Protein AF-A0A5J4K8A7-F1 (afdb_monomer_lite)

Structure (mmCIF, N/CA/C/O backbone):
data_AF-A0A5J4K8A7-F1
#
_entry.id   AF-A0A5J4K8A7-F1
#
loop_
_atom_site.group_PDB
_atom_site.id
_atom_site.type_symbol
_atom_site.label_atom_id
_atom_site.label_alt_id
_atom_site.label_comp_id
_atom_site.label_asym_id
_atom_site.label_entity_id
_atom_site.label_seq_id
_atom_site.pdbx_PDB_ins_code
_atom_site.Cartn_x
_atom_site.Cartn_y
_atom_site.Cartn_z
_atom_site.occupancy
_atom_site.B_iso_or_equiv
_atom_site.auth_seq_id
_atom_site.auth_comp_id
_atom_site.auth_asym_id
_atom_site.auth_atom_id
_atom_site.pdbx_PDB_model_num
ATOM 1 N N . MET A 1 1 ? 33.387 -2.093 -38.411 1.00 45.50 1 MET A N 1
ATOM 2 C CA . MET A 1 1 ? 31.999 -1.959 -37.920 1.00 45.50 1 MET A CA 1
ATOM 3 C C . MET A 1 1 ? 31.753 -3.038 -36.873 1.00 45.50 1 MET A C 1
ATOM 5 O O . MET A 1 1 ? 31.267 -4.102 -37.229 1.00 45.50 1 MET A O 1
ATOM 9 N N . SER A 1 2 ? 32.142 -2.796 -35.616 1.00 48.34 2 SER A N 1
ATOM 10 C CA . SER A 1 2 ? 32.062 -3.810 -34.548 1.00 48.34 2 SER A CA 1
ATOM 11 C C . SER A 1 2 ? 31.852 -3.167 -33.170 1.00 48.34 2 SER A C 1
ATOM 13 O O . SER A 1 2 ? 32.614 -3.422 -32.249 1.00 48.34 2 SER A O 1
ATOM 15 N N . GLU A 1 3 ? 30.837 -2.313 -33.024 1.00 47.59 3 GLU A N 1
ATOM 16 C CA . GLU A 1 3 ? 30.508 -1.644 -31.747 1.00 47.59 3 GLU A CA 1
ATOM 17 C C . GLU A 1 3 ? 29.052 -1.897 -31.307 1.00 47.59 3 GLU A C 1
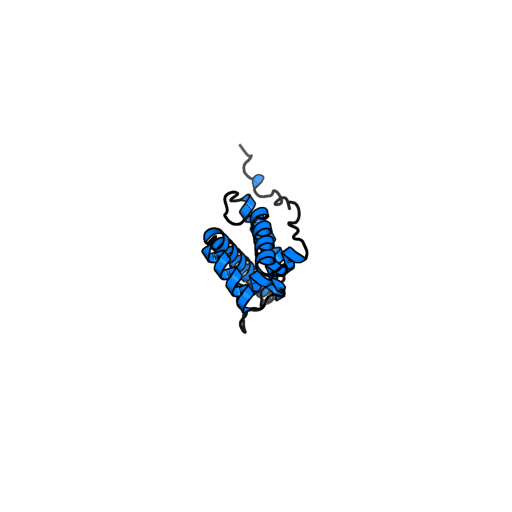ATOM 19 O O . GLU A 1 3 ? 28.365 -0.995 -30.843 1.00 47.59 3 GLU A O 1
ATOM 24 N N . LEU A 1 4 ? 28.530 -3.118 -31.481 1.00 52.38 4 LEU A N 1
ATOM 25 C CA . LEU A 1 4 ? 27.121 -3.412 -31.152 1.00 52.38 4 LEU A CA 1
ATOM 26 C C . LEU A 1 4 ? 26.878 -4.597 -30.209 1.00 52.38 4 LEU A C 1
ATOM 28 O O . LEU A 1 4 ? 25.733 -5.004 -30.049 1.00 52.38 4 LEU A O 1
ATOM 32 N N . ILE A 1 5 ? 27.901 -5.136 -29.534 1.00 51.34 5 ILE A N 1
ATOM 33 C CA . ILE A 1 5 ? 27.702 -6.299 -28.637 1.00 51.34 5 ILE A CA 1
ATOM 34 C C . ILE A 1 5 ? 28.048 -6.013 -27.161 1.00 51.34 5 ILE A C 1
ATOM 36 O O . ILE A 1 5 ? 27.627 -6.751 -26.276 1.00 51.34 5 ILE A O 1
ATOM 40 N N . LEU A 1 6 ? 28.702 -4.893 -26.832 1.00 43.12 6 LEU A N 1
ATOM 41 C CA . LEU A 1 6 ? 29.099 -4.612 -25.441 1.00 43.12 6 LEU A CA 1
ATOM 42 C C . LEU A 1 6 ? 28.030 -3.923 -24.572 1.00 43.12 6 LEU A C 1
ATOM 44 O O . LEU A 1 6 ? 28.193 -3.850 -23.356 1.00 43.12 6 LEU A O 1
ATOM 48 N N . SER A 1 7 ? 26.898 -3.491 -25.135 1.00 42.81 7 SER A N 1
ATOM 49 C CA . SER A 1 7 ? 25.835 -2.827 -24.356 1.00 42.81 7 SER A CA 1
ATOM 50 C C . SER A 1 7 ? 24.920 -3.782 -23.573 1.00 42.81 7 SER A C 1
ATOM 52 O O . SER A 1 7 ? 24.110 -3.323 -22.773 1.00 42.81 7 SER A O 1
ATOM 54 N N . ALA A 1 8 ? 25.045 -5.103 -23.751 1.00 46.66 8 ALA A N 1
ATOM 55 C CA . ALA A 1 8 ? 24.2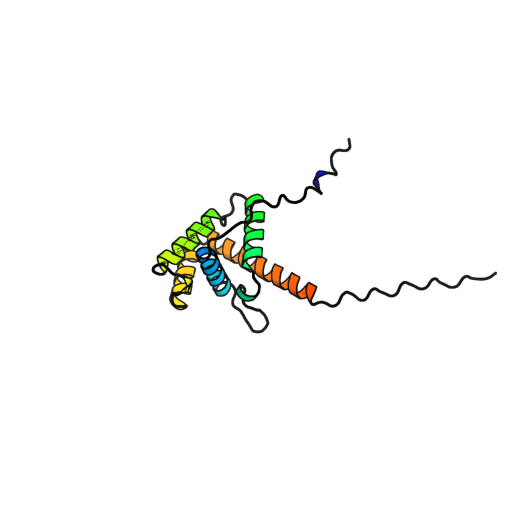10 -6.091 -23.055 1.00 46.66 8 ALA A CA 1
ATOM 56 C C . ALA A 1 8 ? 24.743 -6.506 -21.665 1.00 46.66 8 ALA A C 1
ATOM 58 O O . ALA A 1 8 ? 24.064 -7.234 -20.943 1.00 46.66 8 ALA A O 1
ATOM 59 N N . MET A 1 9 ? 25.943 -6.053 -21.281 1.00 48.03 9 MET A N 1
ATOM 60 C CA . MET A 1 9 ? 26.675 -6.525 -20.092 1.00 48.03 9 MET A CA 1
ATOM 61 C C . MET A 1 9 ? 27.055 -5.405 -19.116 1.00 48.03 9 MET A C 1
ATOM 63 O O . MET A 1 9 ? 27.911 -5.595 -18.255 1.00 48.03 9 MET A O 1
ATOM 67 N N . LEU A 1 10 ? 26.426 -4.231 -19.204 1.00 43.75 10 LEU A N 1
ATOM 68 C CA . LEU A 1 10 ? 26.570 -3.252 -18.131 1.00 43.75 10 LEU A CA 1
ATOM 69 C C . LEU A 1 10 ? 25.781 -3.762 -16.915 1.00 43.75 10 LEU A C 1
ATOM 71 O O . LEU A 1 10 ? 24.567 -3.967 -17.037 1.00 43.75 10 LEU A O 1
ATOM 75 N N . PRO A 1 11 ? 26.418 -3.978 -15.744 1.00 45.44 11 PRO A N 1
ATOM 76 C CA . PRO A 1 11 ? 25.682 -4.290 -14.529 1.00 45.44 11 PRO A CA 1
ATOM 77 C C . PRO A 1 11 ? 24.647 -3.185 -14.353 1.00 45.44 11 PRO A C 1
ATOM 79 O O . PRO A 1 11 ? 25.005 -2.004 -14.369 1.00 45.44 11 PRO A O 1
ATOM 82 N N . ARG A 1 12 ? 23.359 -3.556 -14.249 1.00 55.09 12 ARG A N 1
ATOM 83 C CA . ARG A 1 12 ? 22.286 -2.616 -13.897 1.00 55.09 12 ARG A CA 1
ATOM 84 C C . ARG A 1 12 ? 22.799 -1.846 -12.694 1.00 55.09 12 ARG A C 1
ATOM 86 O O . ARG A 1 12 ? 22.884 -2.444 -11.623 1.00 55.09 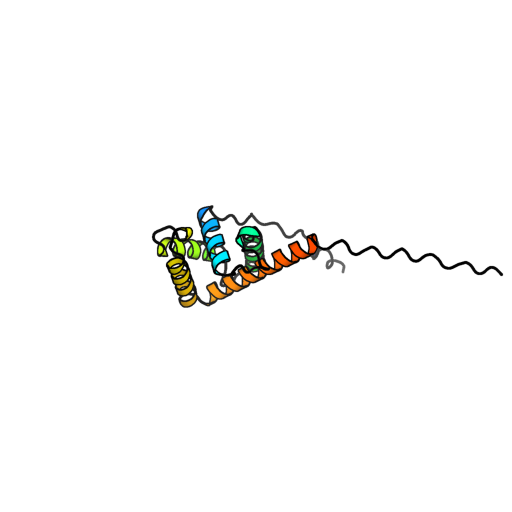12 ARG A O 1
ATOM 93 N N . ARG A 1 13 ? 23.201 -0.579 -12.883 1.00 48.34 13 ARG A N 1
ATOM 94 C CA . ARG A 1 13 ? 23.706 0.262 -11.798 1.00 48.34 13 ARG A CA 1
ATOM 95 C C . ARG A 1 13 ? 22.688 0.127 -10.683 1.00 48.34 13 ARG A C 1
ATOM 97 O O . ARG A 1 13 ? 21.529 0.519 -10.848 1.00 48.34 13 ARG A O 1
ATOM 104 N N . GLN A 1 14 ? 23.088 -0.537 -9.603 1.00 54.47 14 GLN A N 1
ATOM 105 C CA . GLN A 1 14 ? 22.283 -0.598 -8.407 1.00 54.47 14 GLN A CA 1
ATOM 106 C C . GLN A 1 14 ? 22.304 0.837 -7.897 1.00 54.47 14 GLN A C 1
ATOM 108 O O . GLN A 1 14 ? 23.245 1.254 -7.237 1.00 54.47 14 GLN A O 1
ATOM 113 N N . GLY A 1 15 ? 21.327 1.637 -8.334 1.00 53.06 15 GLY A N 1
ATOM 114 C CA . GLY A 1 15 ? 21.108 2.965 -7.782 1.00 53.06 15 GLY A CA 1
ATOM 115 C C . GLY A 1 15 ? 20.953 2.872 -6.261 1.00 53.06 15 GLY A C 1
ATOM 116 O O . GLY A 1 15 ? 20.834 1.759 -5.730 1.00 53.06 15 GLY A O 1
ATOM 117 N N . PRO A 1 16 ? 20.923 4.010 -5.558 1.00 56.38 16 PRO A N 1
ATOM 118 C CA . PRO A 1 16 ? 20.738 4.015 -4.113 1.00 56.38 16 PRO A CA 1
ATOM 119 C C . PRO A 1 16 ? 19.533 3.149 -3.716 1.00 56.38 16 PRO A C 1
ATOM 121 O O . PRO A 1 16 ? 18.540 3.048 -4.455 1.00 56.38 16 PRO A O 1
ATOM 124 N N . VAL A 1 17 ? 19.674 2.455 -2.586 1.00 65.88 17 VAL A N 1
ATOM 125 C CA . VAL A 1 17 ? 18.595 1.674 -1.980 1.00 65.88 17 VAL A CA 1
ATOM 126 C C . VAL A 1 17 ? 17.426 2.627 -1.755 1.00 65.88 17 VAL A C 1
ATOM 128 O O . VAL A 1 17 ? 17.603 3.742 -1.266 1.00 65.88 17 VAL A O 1
ATOM 131 N N . VAL A 1 18 ? 16.235 2.229 -2.197 1.00 73.38 18 VAL A N 1
ATOM 132 C CA . VAL A 1 18 ? 15.028 2.994 -1.896 1.00 73.38 18 VAL A CA 1
ATOM 133 C C . VAL A 1 18 ? 14.686 2.699 -0.446 1.00 73.38 18 VAL A C 1
ATOM 135 O O . 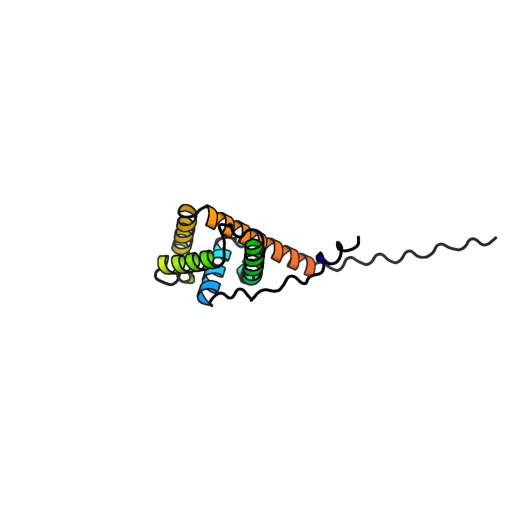VAL A 1 18 ? 14.170 1.629 -0.142 1.00 73.38 18 VAL A O 1
ATOM 138 N N . GLU A 1 19 ? 15.022 3.625 0.441 1.00 83.06 19 GLU A N 1
ATOM 139 C CA . GLU A 1 19 ? 14.728 3.497 1.865 1.00 83.06 19 GLU A CA 1
ATOM 140 C C . GLU A 1 19 ? 13.413 4.206 2.191 1.00 83.06 19 GLU A C 1
ATOM 142 O O . GLU A 1 19 ? 13.204 5.365 1.825 1.00 83.06 19 GLU A O 1
ATOM 147 N N . LEU A 1 20 ? 12.506 3.492 2.849 1.00 89.00 20 LEU A N 1
ATOM 148 C CA . LEU A 1 20 ? 11.328 4.062 3.498 1.00 89.00 20 LEU A CA 1
ATOM 149 C C . LEU A 1 20 ? 11.632 4.238 4.987 1.00 89.00 20 LEU A C 1
ATOM 151 O O . LEU A 1 20 ? 12.406 3.458 5.549 1.00 89.00 20 LEU A O 1
ATOM 155 N N . SER A 1 21 ? 11.012 5.225 5.634 1.00 92.38 21 SER A N 1
ATOM 156 C CA . SER A 1 21 ? 11.029 5.290 7.099 1.00 92.38 21 SER A CA 1
ATOM 157 C C . SER A 1 21 ? 10.358 4.043 7.696 1.00 92.38 21 SER A C 1
ATOM 159 O O . SER A 1 21 ? 9.602 3.344 7.017 1.00 92.38 21 SER A O 1
ATOM 161 N N . ALA A 1 22 ? 10.612 3.744 8.973 1.00 91.38 22 ALA A N 1
ATOM 162 C CA . ALA A 1 22 ? 9.978 2.599 9.635 1.00 91.38 22 ALA A CA 1
ATOM 163 C C . ALA A 1 22 ? 8.439 2.683 9.591 1.00 91.38 22 ALA A C 1
ATOM 165 O O . ALA A 1 22 ? 7.772 1.682 9.339 1.00 91.38 22 ALA A O 1
ATOM 166 N N . GLU A 1 23 ? 7.895 3.887 9.760 1.00 93.00 23 GLU A N 1
ATOM 167 C CA . GLU A 1 23 ? 6.461 4.175 9.698 1.00 93.00 23 GLU A CA 1
ATOM 168 C C . GLU A 1 23 ? 5.899 4.016 8.277 1.00 93.00 23 GLU A C 1
ATOM 170 O O . GLU A 1 23 ? 4.894 3.333 8.079 1.00 93.00 23 GLU A O 1
ATOM 175 N N . GLU A 1 24 ? 6.576 4.574 7.265 1.00 94.62 24 GLU A N 1
ATOM 176 C CA . GLU A 1 24 ? 6.204 4.401 5.854 1.00 94.62 24 GLU A CA 1
ATOM 177 C C . GLU A 1 24 ? 6.212 2.915 5.473 1.00 94.62 24 GLU A C 1
ATOM 179 O O . GLU A 1 24 ? 5.318 2.433 4.776 1.00 94.62 24 GLU A O 1
ATOM 184 N N . ARG A 1 25 ? 7.213 2.172 5.959 1.00 94.19 25 ARG A N 1
ATOM 185 C CA . ARG A 1 25 ? 7.358 0.738 5.716 1.00 94.19 25 ARG A CA 1
ATOM 186 C C . ARG A 1 25 ? 6.224 -0.054 6.358 1.00 94.19 25 ARG A C 1
ATOM 188 O O . ARG A 1 25 ? 5.654 -0.908 5.686 1.00 94.19 25 ARG A O 1
ATOM 195 N N . ALA A 1 26 ? 5.893 0.229 7.617 1.00 93.44 26 ALA A N 1
ATOM 196 C CA . ALA A 1 26 ? 4.784 -0.413 8.319 1.00 93.44 26 ALA A CA 1
ATOM 197 C C . ALA A 1 26 ? 3.452 -0.139 7.610 1.00 93.44 26 ALA A C 1
ATOM 199 O O . ALA A 1 26 ? 2.735 -1.074 7.269 1.00 93.44 26 ALA A O 1
ATOM 200 N N . THR A 1 27 ? 3.193 1.127 7.275 1.00 95.56 27 THR A N 1
ATOM 201 C CA . THR A 1 27 ? 1.985 1.549 6.555 1.00 95.56 27 THR A CA 1
ATOM 202 C C . THR A 1 27 ? 1.864 0.827 5.214 1.00 95.56 27 THR A C 1
ATOM 204 O O . THR A 1 27 ? 0.815 0.270 4.903 1.00 95.56 27 THR A O 1
ATOM 207 N N . LEU A 1 28 ? 2.948 0.759 4.433 1.00 95.44 28 LEU A N 1
ATOM 208 C CA . LEU A 1 28 ? 2.944 0.045 3.158 1.00 95.44 28 LEU A CA 1
ATOM 209 C C . LEU A 1 28 ? 2.714 -1.462 3.332 1.00 95.44 28 LEU A C 1
ATOM 211 O O . LEU A 1 28 ? 1.988 -2.042 2.533 1.00 95.44 28 LEU A O 1
ATOM 215 N N . ILE A 1 29 ? 3.289 -2.101 4.354 1.00 94.00 29 ILE A N 1
ATOM 216 C CA . ILE A 1 29 ? 3.034 -3.523 4.644 1.00 94.00 29 ILE A CA 1
ATOM 217 C C . ILE A 1 29 ? 1.548 -3.751 4.932 1.00 94.00 29 ILE A C 1
ATOM 219 O O . ILE A 1 29 ? 0.952 -4.626 4.311 1.00 94.00 29 ILE A O 1
ATOM 223 N N . THR A 1 30 ? 0.947 -2.932 5.797 1.00 94.19 30 THR A N 1
ATOM 224 C CA . THR A 1 30 ? -0.481 -3.018 6.129 1.00 94.19 30 THR A CA 1
ATOM 225 C C . THR A 1 30 ? -1.348 -2.858 4.884 1.00 94.19 30 THR A C 1
ATOM 227 O O . THR A 1 30 ? -2.252 -3.653 4.655 1.00 94.19 30 THR A O 1
ATOM 230 N N . ILE A 1 31 ? -1.040 -1.884 4.020 1.00 94.88 31 ILE A N 1
ATOM 231 C CA . ILE A 1 31 ? -1.751 -1.715 2.746 1.00 94.88 31 ILE A CA 1
ATOM 232 C C . ILE A 1 31 ? -1.619 -2.969 1.883 1.00 94.88 31 ILE A C 1
ATOM 234 O O . ILE A 1 31 ? -2.612 -3.436 1.344 1.00 94.88 31 ILE A O 1
ATOM 238 N N . LEU A 1 32 ? -0.417 -3.530 1.738 1.00 93.88 32 LEU A N 1
ATOM 239 C CA . LEU A 1 32 ? -0.206 -4.716 0.908 1.00 93.88 32 LEU A CA 1
ATOM 240 C C . LEU A 1 32 ? -1.010 -5.921 1.413 1.00 93.88 32 LEU A C 1
ATOM 242 O O . LEU A 1 32 ? -1.596 -6.616 0.587 1.00 93.88 32 LEU A O 1
ATOM 246 N N . ASP A 1 33 ? -1.073 -6.129 2.729 1.00 92.06 33 ASP A N 1
ATOM 247 C CA . ASP A 1 33 ? -1.882 -7.187 3.349 1.00 92.06 33 ASP A CA 1
ATOM 248 C C . ASP A 1 33 ? -3.393 -6.952 3.158 1.00 92.06 33 ASP A C 1
ATOM 250 O O . ASP A 1 33 ? -4.138 -7.905 2.950 1.00 92.06 33 ASP A O 1
ATOM 254 N N . LEU A 1 34 ? -3.852 -5.694 3.166 1.00 92.06 34 LEU A N 1
ATOM 255 C CA . LEU A 1 34 ? -5.249 -5.342 2.867 1.00 92.06 34 LEU A CA 1
ATOM 256 C C . LEU A 1 34 ? -5.593 -5.504 1.385 1.00 92.06 34 LEU A C 1
ATOM 258 O O . LEU A 1 34 ? -6.729 -5.822 1.037 1.00 92.06 34 LEU A O 1
ATOM 262 N N . LEU A 1 35 ? -4.628 -5.248 0.501 1.00 91.94 35 LEU A N 1
ATOM 263 C CA . LEU A 1 35 ? -4.823 -5.397 -0.932 1.00 91.94 35 LEU A CA 1
ATOM 264 C C . LEU A 1 35 ? -4.843 -6.878 -1.323 1.00 91.94 35 LEU A C 1
ATOM 266 O O . LEU A 1 35 ? -5.712 -7.312 -2.067 1.00 91.94 35 LEU A O 1
ATOM 270 N N . ILE A 1 36 ? -3.900 -7.677 -0.837 1.00 89.50 36 ILE A N 1
ATOM 271 C CA . ILE A 1 36 ? -3.778 -9.074 -1.249 1.00 89.50 36 ILE A CA 1
ATOM 272 C C . ILE A 1 36 ? -4.274 -9.954 -0.101 1.00 89.50 36 ILE A C 1
ATOM 274 O O . ILE A 1 36 ? -3.505 -10.208 0.831 1.00 89.50 36 ILE A O 1
ATOM 278 N N . PRO A 1 37 ? -5.528 -10.440 -0.157 1.00 81.56 37 PRO A N 1
ATOM 279 C CA . PRO A 1 37 ? -6.054 -11.297 0.889 1.00 81.56 37 PRO A CA 1
ATOM 280 C C . PRO A 1 37 ? -5.239 -12.588 0.960 1.00 81.56 37 PRO A C 1
ATOM 282 O O . PRO A 1 37 ? -4.946 -13.219 -0.058 1.00 81.56 37 PRO A O 1
ATOM 285 N N . ALA A 1 38 ? -4.880 -12.976 2.179 1.00 82.50 38 ALA A N 1
ATOM 286 C CA . ALA A 1 38 ? -4.314 -14.287 2.443 1.00 82.50 38 ALA A CA 1
ATOM 287 C C . ALA A 1 38 ? -5.433 -15.335 2.482 1.00 82.50 38 ALA A C 1
ATOM 289 O O . ALA A 1 38 ? -6.495 -15.093 3.054 1.00 82.50 38 ALA A O 1
ATOM 290 N N . ASP A 1 39 ? -5.169 -16.506 1.914 1.00 79.56 39 ASP A N 1
ATOM 291 C CA . ASP A 1 39 ? -6.048 -17.679 1.971 1.00 79.56 39 ASP A CA 1
ATOM 292 C C . ASP A 1 39 ? -5.181 -18.934 2.179 1.00 79.56 39 ASP A C 1
ATOM 294 O O . ASP A 1 39 ? -3.959 -18.846 2.095 1.00 79.56 39 ASP A O 1
ATOM 298 N N . GLY A 1 40 ? -5.762 -20.096 2.480 1.00 69.44 40 GLY A N 1
ATOM 299 C CA . GLY A 1 40 ? -5.053 -21.296 2.954 1.00 69.44 40 GLY A CA 1
ATOM 300 C C . GLY A 1 40 ? -3.783 -21.674 2.173 1.00 69.44 40 GLY A C 1
ATOM 301 O O . GLY A 1 40 ? -2.778 -22.036 2.785 1.00 69.44 40 GLY A O 1
ATOM 302 N N . ASP A 1 41 ? -3.791 -21.518 0.848 1.00 77.94 41 ASP A N 1
ATOM 303 C CA . ASP A 1 41 ? -2.644 -21.812 -0.028 1.00 77.94 41 ASP A CA 1
ATOM 304 C C . ASP A 1 41 ? -1.766 -20.581 -0.350 1.00 77.94 41 ASP A C 1
ATOM 306 O O . ASP A 1 41 ? -0.689 -20.700 -0.944 1.00 77.94 41 ASP A O 1
ATOM 310 N N . PHE A 1 42 ? -2.204 -19.388 0.051 1.00 81.44 42 PHE A N 1
ATOM 311 C CA . PHE A 1 42 ? -1.623 -18.092 -0.291 1.00 81.44 42 PHE A CA 1
ATOM 312 C C . PHE A 1 42 ? -1.219 -17.323 0.975 1.00 81.44 42 PHE A C 1
ATOM 314 O O . PHE A 1 42 ? -2.057 -16.703 1.633 1.00 81.44 42 PHE A O 1
ATOM 321 N N . PRO A 1 43 ? 0.078 -17.323 1.335 1.00 86.00 43 PRO A N 1
ATOM 322 C CA . PRO A 1 43 ? 0.533 -16.676 2.557 1.00 86.00 43 PRO A CA 1
ATOM 323 C C . PRO A 1 43 ? 0.392 -15.147 2.465 1.00 86.00 43 PRO A C 1
ATOM 325 O O . PRO A 1 43 ? 0.534 -14.591 1.370 1.00 86.00 43 PRO A O 1
ATOM 328 N N . PRO A 1 44 ? 0.190 -14.441 3.591 1.00 86.12 44 PRO A N 1
ATOM 329 C CA . PRO A 1 44 ? 0.059 -12.987 3.587 1.00 86.12 44 PRO A CA 1
ATOM 330 C C . PRO A 1 44 ? 1.335 -12.306 3.058 1.00 86.12 44 PRO A C 1
ATOM 332 O O . PRO A 1 44 ? 2.442 -12.788 3.345 1.00 86.12 44 PRO A O 1
ATOM 335 N N . PRO A 1 45 ? 1.225 -11.192 2.311 1.00 85.38 45 PRO A N 1
ATOM 336 C CA . PRO A 1 45 ? 2.367 -10.433 1.790 1.00 85.38 45 PRO A CA 1
ATOM 337 C C . PRO A 1 45 ? 3.449 -10.109 2.827 1.00 85.38 45 PRO A C 1
ATOM 339 O O . PRO A 1 45 ? 4.645 -10.238 2.530 1.00 85.38 45 PRO A O 1
ATOM 342 N N . SER A 1 46 ? 3.056 -9.742 4.047 1.00 84.00 46 SER A N 1
ATOM 343 C CA . SER A 1 46 ? 3.963 -9.469 5.167 1.00 84.00 46 SER A CA 1
ATOM 344 C C . SER A 1 46 ? 4.896 -10.641 5.492 1.00 84.00 46 SER A C 1
ATOM 346 O O . SER A 1 46 ? 6.085 -10.428 5.742 1.00 84.00 46 SER A O 1
ATOM 348 N N . SER A 1 47 ? 4.420 -11.886 5.382 1.00 83.44 47 SER A N 1
ATOM 349 C CA . SER A 1 47 ? 5.229 -13.096 5.614 1.00 83.44 47 SER A CA 1
ATOM 350 C C . SER A 1 47 ? 6.274 -13.371 4.522 1.00 83.44 47 SER A C 1
ATOM 352 O O . SER A 1 47 ? 7.206 -14.149 4.724 1.00 83.44 47 SER A O 1
ATOM 354 N N . LEU A 1 48 ? 6.141 -12.740 3.351 1.00 82.31 48 LEU A N 1
ATOM 355 C CA . LEU A 1 48 ? 7.017 -12.961 2.198 1.00 82.31 48 LEU A CA 1
ATOM 356 C C . LEU A 1 48 ? 8.180 -11.960 2.112 1.00 82.31 48 LEU A C 1
ATOM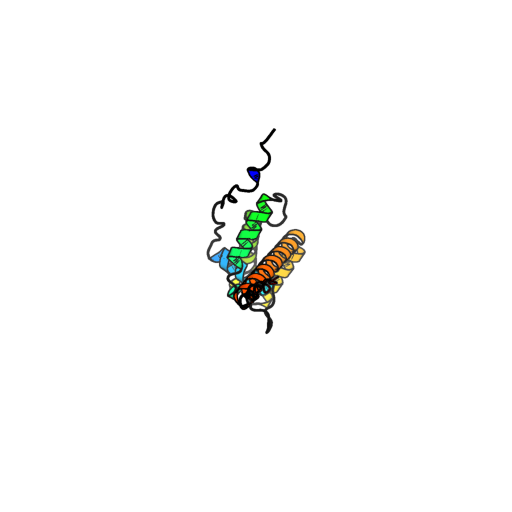 358 O O . LEU A 1 48 ? 8.996 -12.060 1.184 1.00 82.31 48 LEU A O 1
ATOM 362 N N . HIS A 1 49 ? 8.260 -11.011 3.055 1.00 82.00 49 HIS A N 1
ATOM 363 C CA . HIS A 1 49 ? 9.140 -9.837 2.990 1.00 82.00 49 HIS A CA 1
ATOM 364 C C . HIS A 1 49 ? 9.000 -9.100 1.645 1.00 82.00 49 HIS A C 1
ATOM 366 O O . HIS A 1 49 ? 9.979 -8.709 1.011 1.00 82.00 49 HIS A O 1
ATOM 372 N N . LEU A 1 50 ? 7.753 -8.954 1.185 1.00 86.38 50 LEU A N 1
ATOM 373 C CA . LEU A 1 50 ? 7.416 -8.500 -0.166 1.00 86.38 50 LEU A CA 1
ATOM 374 C C . LEU A 1 50 ? 7.855 -7.065 -0.469 1.00 86.38 50 LEU A C 1
ATOM 376 O O . LEU A 1 50 ? 8.099 -6.714 -1.621 1.00 86.38 50 LEU A O 1
ATOM 380 N N . ILE A 1 51 ? 7.961 -6.235 0.561 1.00 89.12 51 ILE A N 1
ATOM 381 C CA . ILE A 1 51 ? 8.216 -4.806 0.415 1.00 89.12 51 ILE A CA 1
ATOM 382 C C . ILE A 1 51 ? 9.535 -4.494 -0.302 1.00 89.12 51 ILE A C 1
ATOM 384 O O . ILE A 1 51 ? 9.571 -3.587 -1.129 1.00 89.12 51 ILE A O 1
ATOM 388 N N . ASP A 1 52 ? 10.596 -5.272 -0.078 1.00 86.88 52 ASP A N 1
ATOM 389 C CA . ASP A 1 52 ? 11.889 -5.023 -0.728 1.00 86.88 52 ASP A CA 1
ATOM 390 C C . ASP A 1 52 ? 11.804 -5.309 -2.237 1.00 86.88 52 ASP A C 1
ATOM 392 O O . ASP A 1 52 ? 12.348 -4.575 -3.065 1.00 86.88 52 ASP A O 1
ATOM 396 N N . GLU A 1 53 ? 11.041 -6.340 -2.606 1.00 86.88 53 GLU A N 1
ATOM 397 C CA . GLU A 1 53 ? 10.767 -6.700 -3.994 1.00 86.88 53 GLU A CA 1
ATOM 398 C C . GLU A 1 53 ? 9.873 -5.655 -4.676 1.00 86.88 53 GLU A C 1
ATOM 400 O O . GLU A 1 53 ? 10.163 -5.214 -5.792 1.00 86.88 53 GLU A O 1
ATOM 405 N N . PHE A 1 54 ? 8.839 -5.187 -3.975 1.00 91.19 54 PHE A N 1
ATOM 406 C CA . PHE A 1 54 ? 7.968 -4.108 -4.431 1.00 91.19 54 PHE A CA 1
ATOM 407 C C . PHE A 1 54 ? 8.760 -2.828 -4.721 1.00 91.19 54 PHE A C 1
ATOM 409 O O . PHE A 1 54 ? 8.653 -2.263 -5.810 1.00 91.19 54 PHE A O 1
ATOM 416 N N . LEU A 1 55 ? 9.619 -2.396 -3.792 1.00 90.31 55 LEU A N 1
ATOM 417 C CA . LEU A 1 55 ? 10.452 -1.202 -3.965 1.00 90.31 55 LEU A CA 1
ATOM 418 C C . LEU A 1 55 ? 11.475 -1.374 -5.094 1.00 90.31 55 LEU A C 1
ATOM 420 O O . LEU A 1 55 ? 11.757 -0.425 -5.836 1.00 90.31 55 LEU A O 1
ATOM 424 N N . ARG A 1 56 ? 11.995 -2.592 -5.285 1.00 86.62 56 ARG A N 1
ATOM 425 C CA . ARG A 1 56 ? 12.878 -2.922 -6.409 1.00 86.62 56 ARG A CA 1
ATOM 426 C C . ARG A 1 56 ? 12.170 -2.736 -7.751 1.00 86.62 56 ARG A C 1
ATOM 428 O O . ARG A 1 56 ? 12.765 -2.159 -8.666 1.00 86.62 56 ARG A O 1
ATOM 435 N N . TYR A 1 57 ? 10.934 -3.216 -7.887 1.00 86.62 57 TYR A N 1
ATOM 436 C CA . TYR A 1 57 ? 10.154 -3.035 -9.112 1.00 86.62 57 TYR A CA 1
ATOM 437 C C . TYR A 1 57 ? 9.696 -1.592 -9.301 1.00 86.62 57 TYR A C 1
ATOM 439 O O . TYR A 1 57 ? 9.848 -1.070 -10.402 1.00 86.62 57 TYR A O 1
ATOM 447 N N . LEU A 1 58 ? 9.257 -0.915 -8.235 1.00 87.69 58 LEU A N 1
ATOM 448 C CA . LEU A 1 58 ? 8.910 0.506 -8.267 1.00 87.69 58 LEU A CA 1
ATOM 449 C C . LEU A 1 58 ? 10.054 1.338 -8.856 1.00 87.69 58 LEU A C 1
ATOM 451 O O . LEU A 1 58 ? 9.840 2.182 -9.722 1.00 87.69 58 LEU A O 1
ATOM 455 N N . ARG A 1 59 ? 11.293 1.062 -8.433 1.00 82.69 59 ARG A N 1
ATOM 456 C CA . ARG A 1 59 ? 12.478 1.740 -8.968 1.00 82.69 59 ARG A CA 1
ATOM 457 C C . ARG A 1 59 ? 12.737 1.405 -10.436 1.00 82.69 59 ARG A C 1
ATOM 459 O O . ARG A 1 59 ? 13.092 2.289 -11.212 1.00 82.69 59 ARG A O 1
ATOM 466 N N . ALA A 1 60 ? 12.628 0.129 -10.805 1.00 78.94 60 ALA A N 1
ATOM 467 C CA . ALA A 1 60 ? 12.881 -0.317 -12.173 1.00 78.94 60 ALA A CA 1
ATOM 468 C C . ALA A 1 60 ? 11.877 0.294 -13.163 1.00 78.94 60 ALA A C 1
ATOM 470 O O . ALA A 1 60 ? 12.277 0.741 -14.237 1.00 78.94 60 ALA A O 1
ATOM 471 N N . GLU A 1 61 ? 10.605 0.350 -12.776 1.00 73.38 61 GLU A N 1
ATOM 472 C CA . GLU A 1 61 ? 9.534 0.933 -13.577 1.00 73.38 61 GLU A CA 1
ATOM 473 C C . GLU A 1 61 ? 9.629 2.461 -13.626 1.00 73.38 61 GLU A C 1
ATOM 475 O O . GLU A 1 61 ? 9.528 3.026 -14.709 1.00 73.38 61 GLU A O 1
ATOM 480 N N . ALA A 1 62 ? 9.969 3.137 -12.521 1.00 68.25 62 ALA A N 1
ATOM 481 C CA . ALA A 1 62 ? 10.206 4.585 -12.528 1.00 68.25 62 ALA A CA 1
ATOM 482 C C . ALA A 1 62 ? 11.338 5.005 -13.488 1.00 68.25 62 ALA A C 1
ATOM 484 O O . ALA A 1 62 ? 11.278 6.076 -14.087 1.00 68.25 62 ALA A O 1
ATOM 485 N N . PHE A 1 63 ? 12.364 4.163 -13.659 1.00 62.59 63 PHE A N 1
ATOM 486 C CA . PHE A 1 63 ? 13.430 4.411 -14.634 1.00 62.59 63 PHE A CA 1
ATOM 487 C C . PHE A 1 63 ? 12.971 4.186 -16.082 1.00 62.59 63 PHE A C 1
ATOM 489 O O . PHE A 1 63 ? 13.427 4.877 -16.989 1.00 62.59 63 PHE A O 1
ATOM 496 N N . ARG A 1 64 ? 12.093 3.204 -16.314 1.00 67.56 64 ARG A N 1
ATOM 497 C CA . ARG A 1 64 ? 11.593 2.859 -17.654 1.00 67.56 64 ARG A CA 1
ATOM 498 C C . ARG A 1 64 ? 10.487 3.796 -18.128 1.00 67.56 64 ARG A C 1
ATOM 500 O O . ARG A 1 64 ? 10.415 4.093 -19.316 1.00 67.56 64 ARG A O 1
ATOM 507 N N . TYR A 1 65 ? 9.662 4.269 -17.203 1.00 65.75 65 TYR A N 1
ATOM 508 C CA . TYR A 1 65 ? 8.475 5.065 -17.470 1.00 65.75 65 TYR A CA 1
ATOM 509 C C . TYR A 1 65 ? 8.355 6.171 -16.405 1.00 65.75 65 TYR A C 1
ATOM 511 O O . TYR A 1 65 ? 7.624 6.036 -15.423 1.00 65.75 65 TYR A O 1
ATOM 519 N N . PRO A 1 66 ? 9.070 7.296 -16.573 1.00 60.16 66 PRO A N 1
ATOM 520 C CA . PRO A 1 66 ? 9.085 8.375 -15.582 1.00 60.16 66 PRO A CA 1
ATOM 521 C C . PRO A 1 66 ? 7.727 9.080 -15.410 1.00 60.16 66 PRO A C 1
ATOM 523 O O . PRO A 1 66 ? 7.527 9.787 -14.427 1.00 60.16 66 PRO A O 1
ATOM 526 N N . SER A 1 67 ? 6.785 8.880 -16.337 1.00 59.94 67 SER A N 1
ATOM 527 C CA . SER A 1 67 ? 5.416 9.408 -16.286 1.00 59.94 67 SER A CA 1
ATOM 528 C C . SER A 1 67 ? 4.422 8.524 -15.520 1.00 59.94 67 SER A C 1
ATOM 530 O O . SER A 1 67 ? 3.229 8.826 -15.519 1.00 59.94 67 SER A O 1
ATOM 532 N N . LEU A 1 68 ? 4.866 7.426 -14.894 1.00 65.12 68 LEU A N 1
ATOM 533 C CA . LEU A 1 68 ? 3.964 6.521 -14.182 1.00 65.12 68 LEU A CA 1
ATOM 534 C C . LEU A 1 68 ? 3.239 7.216 -13.029 1.00 65.12 68 LEU A C 1
ATOM 536 O O . LEU A 1 68 ? 3.830 7.945 -12.230 1.00 65.12 68 LEU A O 1
ATOM 540 N N . SER A 1 69 ? 1.954 6.887 -12.889 1.00 78.81 69 SER A N 1
ATOM 541 C CA . SER A 1 69 ? 1.127 7.349 -11.773 1.00 78.81 69 SER A CA 1
ATOM 542 C C . SER A 1 69 ? 1.648 6.886 -10.412 1.00 78.81 69 SER A C 1
ATOM 544 O O . SER A 1 69 ? 1.291 7.491 -9.411 1.00 78.81 69 SER A O 1
ATOM 546 N N . LEU A 1 70 ? 2.520 5.875 -10.362 1.00 83.56 70 LEU A N 1
ATOM 547 C CA . LEU A 1 70 ? 3.152 5.370 -9.149 1.00 83.56 70 LEU A CA 1
ATOM 548 C C . LEU A 1 70 ? 4.661 5.657 -9.176 1.00 83.56 70 LEU A C 1
ATOM 550 O O . LEU A 1 70 ? 5.426 4.992 -9.871 1.00 83.56 70 LEU A O 1
ATOM 554 N N . SER A 1 71 ? 5.087 6.647 -8.393 1.00 87.06 71 SER A N 1
ATOM 555 C CA . SER A 1 71 ? 6.492 7.010 -8.180 1.00 87.06 71 SER A CA 1
ATOM 556 C C . SER A 1 71 ? 6.802 7.046 -6.685 1.00 87.06 71 SER A C 1
ATOM 558 O O . SER A 1 71 ? 5.894 7.202 -5.870 1.00 87.06 71 SER A O 1
ATOM 560 N N . LEU A 1 72 ? 8.076 6.933 -6.299 1.00 88.38 72 LEU A N 1
ATOM 561 C CA . LEU A 1 72 ? 8.460 6.951 -4.882 1.00 88.38 72 LEU A CA 1
ATOM 562 C C . LEU A 1 72 ? 8.009 8.229 -4.140 1.00 88.38 72 LEU A C 1
ATOM 564 O O . LEU A 1 72 ? 7.431 8.092 -3.063 1.00 88.38 72 LEU A O 1
ATOM 568 N N . PRO A 1 73 ? 8.200 9.456 -4.672 1.00 89.62 73 PRO A N 1
ATOM 569 C CA . PRO A 1 73 ? 7.715 10.660 -3.995 1.00 89.62 73 PRO A CA 1
ATOM 570 C C . PRO A 1 73 ? 6.196 10.662 -3.804 1.00 89.62 73 PRO A C 1
ATOM 572 O O . PRO A 1 73 ? 5.710 11.057 -2.746 1.00 89.62 73 PRO A O 1
ATOM 575 N N . ARG A 1 74 ? 5.446 10.184 -4.806 1.00 90.56 74 ARG A N 1
ATOM 576 C CA . ARG A 1 74 ? 3.983 10.112 -4.734 1.00 90.56 74 ARG A CA 1
ATOM 577 C C . ARG A 1 74 ? 3.519 9.038 -3.758 1.00 90.56 74 ARG A C 1
ATOM 579 O O . ARG A 1 74 ? 2.607 9.294 -2.987 1.00 90.56 74 ARG A O 1
ATOM 586 N N . LEU A 1 75 ? 4.190 7.886 -3.733 1.00 93.75 75 LEU A N 1
ATOM 587 C CA . LEU A 1 75 ? 3.949 6.842 -2.743 1.00 93.75 75 LEU A CA 1
ATOM 588 C C . LEU A 1 75 ? 4.134 7.388 -1.325 1.00 93.75 75 LEU A C 1
ATOM 590 O O . LEU A 1 75 ? 3.222 7.263 -0.521 1.00 93.75 75 LEU A O 1
ATOM 594 N N . ARG A 1 76 ? 5.254 8.062 -1.031 1.00 94.75 76 ARG A N 1
ATOM 595 C CA . ARG A 1 76 ? 5.487 8.672 0.292 1.00 94.75 76 ARG A CA 1
ATOM 596 C C . ARG A 1 76 ? 4.415 9.691 0.672 1.00 94.75 76 ARG A C 1
ATOM 598 O O . ARG A 1 76 ? 3.955 9.702 1.809 1.00 94.75 76 ARG A O 1
ATOM 605 N N . ALA A 1 77 ? 4.003 10.534 -0.276 1.00 94.12 77 ALA A N 1
ATOM 606 C CA . ALA A 1 77 ? 2.923 11.488 -0.042 1.00 94.12 77 ALA A CA 1
ATOM 607 C C . ALA A 1 77 ? 1.612 10.773 0.319 1.00 94.12 77 ALA A C 1
ATOM 609 O O . ALA A 1 77 ? 0.989 11.139 1.308 1.00 94.12 77 ALA A O 1
ATOM 610 N N . VAL A 1 78 ? 1.247 9.719 -0.418 1.00 95.56 78 VAL A N 1
ATOM 611 C CA . VAL A 1 78 ? 0.051 8.921 -0.121 1.00 95.56 78 VAL A CA 1
ATOM 612 C C . VAL A 1 78 ? 0.161 8.226 1.235 1.00 95.56 78 VAL A C 1
ATOM 614 O O . VAL A 1 78 ? -0.777 8.313 2.010 1.00 95.56 78 VAL A O 1
ATOM 617 N N . LEU A 1 79 ? 1.293 7.599 1.572 1.00 96.19 79 LEU A N 1
ATOM 618 C CA . LEU A 1 79 ? 1.474 6.946 2.879 1.00 96.19 79 LEU A CA 1
ATOM 619 C C . LEU A 1 79 ? 1.266 7.929 4.041 1.00 96.19 79 LEU A C 1
ATOM 621 O O . LEU A 1 79 ? 0.569 7.611 5.001 1.00 96.19 79 LEU A O 1
ATOM 625 N N . ARG A 1 80 ? 1.801 9.148 3.921 1.00 95.75 80 ARG A N 1
ATOM 626 C CA . ARG A 1 80 ? 1.575 10.211 4.907 1.00 95.75 80 ARG A CA 1
ATOM 627 C C . ARG A 1 80 ? 0.108 10.642 4.964 1.00 95.75 80 ARG A C 1
ATOM 629 O O . ARG A 1 80 ? -0.422 10.809 6.056 1.00 95.75 80 ARG A O 1
ATOM 636 N N . ASP A 1 81 ? -0.543 10.827 3.816 1.00 95.50 81 ASP A N 1
ATOM 637 C CA . ASP A 1 81 ? -1.964 11.191 3.757 1.00 95.50 81 ASP A CA 1
ATOM 638 C C . ASP A 1 81 ? -2.850 10.122 4.421 1.00 95.50 81 ASP A C 1
ATOM 640 O O . ASP A 1 81 ? -3.806 10.467 5.109 1.00 95.50 81 ASP A O 1
ATOM 644 N N . LEU A 1 82 ? -2.521 8.836 4.251 1.00 95.81 82 LEU A N 1
ATOM 645 C CA . LEU A 1 82 ? -3.237 7.725 4.886 1.00 95.81 82 LEU A CA 1
ATOM 646 C C . LEU A 1 82 ? -3.087 7.753 6.411 1.00 95.81 82 LEU A C 1
ATOM 648 O O . LEU A 1 82 ? -4.082 7.590 7.112 1.00 95.81 82 LEU A O 1
ATOM 652 N N . ASN A 1 83 ? -1.880 8.022 6.927 1.00 95.44 83 ASN A N 1
ATOM 653 C CA . ASN A 1 83 ? -1.679 8.209 8.367 1.00 95.44 83 ASN A CA 1
ATOM 654 C C . ASN A 1 83 ? -2.476 9.404 8.890 1.00 95.44 83 ASN A C 1
ATOM 656 O O . ASN A 1 83 ? -3.147 9.281 9.908 1.00 95.44 83 ASN A O 1
ATOM 660 N N . LEU A 1 84 ? -2.479 10.535 8.179 1.00 95.12 84 LEU A N 1
ATOM 661 C CA . LEU A 1 84 ? -3.271 11.706 8.569 1.00 95.12 84 LEU A CA 1
ATOM 662 C C . LEU A 1 84 ? -4.782 11.433 8.562 1.00 95.12 84 LEU A C 1
ATOM 664 O O . LEU A 1 84 ? -5.484 11.927 9.438 1.00 95.12 84 LEU A O 1
ATOM 668 N N . ALA A 1 85 ? -5.283 10.644 7.608 1.00 94.50 85 ALA A N 1
ATOM 669 C CA . ALA A 1 85 ? -6.693 10.253 7.541 1.00 94.50 85 ALA A CA 1
ATOM 670 C C . ALA A 1 85 ? -7.121 9.299 8.674 1.00 94.50 85 ALA A C 1
ATOM 672 O O . ALA A 1 85 ? -8.313 9.147 8.925 1.00 94.50 85 ALA A O 1
ATOM 673 N N . ALA A 1 86 ? -6.155 8.672 9.347 1.00 95.56 86 ALA A N 1
ATOM 674 C CA . ALA A 1 86 ? -6.337 7.736 10.450 1.00 95.56 86 ALA A CA 1
ATOM 675 C C . ALA A 1 86 ? -5.844 8.314 11.793 1.00 95.56 86 ALA A C 1
ATOM 677 O O . ALA A 1 86 ? -5.235 7.603 12.590 1.00 95.56 86 ALA A O 1
ATOM 678 N N . ASP A 1 87 ? -6.028 9.619 12.012 1.00 92.75 87 ASP A N 1
ATOM 679 C CA . ASP A 1 87 ? -5.631 10.331 13.240 1.00 92.75 87 ASP A CA 1
ATOM 680 C C . ASP A 1 87 ? -4.141 10.186 13.619 1.00 92.75 87 ASP A C 1
ATOM 682 O O . ASP A 1 87 ? -3.748 10.284 14.781 1.00 92.75 87 ASP A O 1
ATOM 686 N N . GLY A 1 88 ? -3.284 9.994 12.616 1.00 91.69 88 GLY A N 1
ATOM 687 C CA . GLY A 1 88 ? -1.832 9.923 12.753 1.00 91.69 88 GLY A CA 1
ATOM 688 C C . GLY A 1 88 ? -1.251 8.510 12.721 1.00 91.69 88 GLY A C 1
ATOM 689 O O . GLY A 1 88 ? -0.035 8.390 12.591 1.00 91.69 88 GLY A O 1
ATOM 690 N N . ASN A 1 89 ? -2.066 7.451 12.786 1.00 93.56 89 ASN A N 1
ATOM 691 C CA . ASN A 1 89 ? -1.565 6.078 12.702 1.00 93.56 89 ASN A CA 1
ATOM 692 C C . ASN A 1 89 ? -2.531 5.143 11.965 1.00 93.56 89 ASN A C 1
ATOM 694 O O . ASN A 1 89 ? -3.417 4.524 12.553 1.00 93.56 89 ASN A O 1
ATOM 698 N N . PHE A 1 90 ? -2.300 4.967 10.664 1.00 96.06 90 PHE A N 1
ATOM 699 C CA . PHE A 1 90 ? -3.095 4.066 9.832 1.00 96.06 90 PHE A CA 1
ATOM 700 C C . PHE A 1 90 ? -3.022 2.609 10.300 1.00 96.06 90 PHE A C 1
ATOM 702 O O . PHE A 1 90 ? -4.007 1.882 10.210 1.00 96.06 90 PHE A O 1
ATOM 709 N N . CYS A 1 91 ? -1.877 2.171 10.825 1.00 94.88 91 CYS A N 1
ATOM 710 C CA . CYS A 1 91 ? -1.678 0.775 11.214 1.00 94.88 91 CYS A CA 1
ATOM 711 C C . CYS A 1 91 ? -2.476 0.382 12.467 1.00 94.88 91 CYS A C 1
ATOM 713 O O . CYS A 1 91 ? -2.819 -0.788 12.610 1.00 94.88 91 CYS A O 1
ATOM 715 N N . GLU A 1 92 ? -2.775 1.336 13.354 1.00 95.38 92 GLU A N 1
ATOM 716 C CA . GLU A 1 92 ? -3.550 1.114 14.588 1.00 95.38 92 GLU A CA 1
ATOM 717 C C . GLU A 1 92 ? -5.050 1.403 14.429 1.00 95.38 92 GLU A C 1
ATOM 719 O O . GLU A 1 92 ? -5.839 1.076 15.317 1.00 95.38 92 GLU A O 1
ATOM 724 N N . ALA A 1 93 ? -5.459 1.993 13.303 1.00 95.88 93 ALA A N 1
ATOM 725 C CA . ALA A 1 93 ? -6.865 2.189 12.978 1.00 95.88 93 ALA A CA 1
ATOM 726 C C . ALA A 1 93 ? -7.627 0.855 12.908 1.00 95.88 93 ALA A C 1
ATOM 728 O O . ALA A 1 93 ? -7.057 -0.192 12.593 1.00 95.88 93 ALA A O 1
ATOM 729 N N . SER A 1 94 ? -8.941 0.894 13.161 1.00 96.31 94 SER A N 1
ATOM 730 C CA . SER A 1 94 ? -9.769 -0.308 13.020 1.00 96.31 94 SER A CA 1
ATOM 731 C C . SER A 1 94 ? -9.738 -0.824 11.572 1.00 96.31 94 SER A C 1
ATOM 733 O O . SER A 1 94 ? -9.603 -0.016 10.644 1.00 96.31 94 SER A O 1
ATOM 735 N N . PRO A 1 95 ? -9.902 -2.139 11.340 1.00 94.38 95 PRO A N 1
ATOM 736 C CA . PRO A 1 95 ? -9.921 -2.699 9.988 1.00 94.38 95 PRO A CA 1
ATOM 737 C C . PRO A 1 95 ? -10.944 -2.019 9.068 1.00 94.38 95 PRO A C 1
ATOM 739 O O . PRO A 1 95 ? -10.667 -1.759 7.899 1.00 94.38 95 PRO A O 1
ATOM 742 N N . GLU A 1 96 ? -12.112 -1.655 9.601 1.00 95.81 96 GLU A N 1
ATOM 743 C CA . GLU A 1 96 ? -13.165 -0.959 8.855 1.00 95.81 96 GLU A CA 1
ATOM 744 C C . GLU A 1 96 ? -12.713 0.438 8.419 1.00 95.81 96 GLU A C 1
ATOM 746 O O . GLU A 1 96 ? -12.980 0.855 7.288 1.00 95.81 96 GLU A O 1
ATOM 751 N N . LEU A 1 97 ? -12.004 1.159 9.294 1.00 96.62 97 LEU A N 1
ATOM 752 C CA . LEU A 1 97 ? -11.462 2.476 8.982 1.00 96.62 97 LEU A CA 1
ATOM 753 C C . LEU A 1 97 ? -10.327 2.370 7.958 1.00 96.62 97 LEU A C 1
ATOM 755 O O . LEU A 1 97 ? -10.328 3.114 6.979 1.00 96.62 97 LEU A O 1
ATOM 759 N N . GLN A 1 98 ? -9.416 1.406 8.116 1.00 96.94 98 GLN A N 1
ATOM 760 C CA . GLN A 1 98 ? -8.352 1.140 7.144 1.00 96.94 98 GLN A CA 1
ATOM 761 C C . GLN A 1 98 ? -8.922 0.868 5.745 1.00 96.94 98 GLN A C 1
ATOM 763 O O . GLN A 1 98 ? -8.490 1.477 4.762 1.00 96.94 98 GLN A O 1
ATOM 768 N N . GLN A 1 99 ? -9.940 0.006 5.657 1.00 95.62 99 GLN A N 1
ATOM 769 C CA . GLN A 1 99 ? -10.608 -0.322 4.399 1.00 95.62 99 GLN A CA 1
ATOM 770 C C . GLN A 1 99 ? -11.336 0.892 3.807 1.00 95.62 99 GLN A C 1
ATOM 772 O O . GLN A 1 99 ? -11.256 1.133 2.603 1.00 95.62 99 GLN A O 1
ATOM 777 N N . THR A 1 100 ? -12.008 1.683 4.649 1.00 97.38 100 THR A N 1
ATOM 778 C CA . THR A 1 100 ? -12.711 2.904 4.230 1.00 97.38 100 THR A CA 1
ATOM 779 C C . THR A 1 100 ? -11.744 3.930 3.649 1.00 97.38 100 THR A C 1
ATOM 781 O O . THR A 1 100 ? -12.008 4.496 2.589 1.00 97.38 100 THR A O 1
ATOM 784 N N . ILE A 1 101 ? -10.603 4.151 4.302 1.00 97.19 101 ILE A N 1
ATOM 785 C CA . ILE A 1 101 ? -9.574 5.083 3.837 1.00 97.19 101 ILE A CA 1
ATOM 786 C C . ILE A 1 101 ? -8.973 4.601 2.505 1.00 97.19 101 ILE A C 1
ATOM 788 O O . ILE A 1 101 ? -8.797 5.402 1.585 1.00 97.19 101 ILE A O 1
ATOM 792 N N . LEU A 1 102 ? -8.692 3.301 2.358 1.00 96.19 102 LEU A N 1
ATOM 793 C CA . LEU A 1 102 ? -8.208 2.748 1.087 1.00 96.19 102 LEU A CA 1
ATOM 794 C C . LEU A 1 102 ? -9.235 2.884 -0.038 1.00 96.19 102 LEU A C 1
ATOM 796 O O . LEU A 1 102 ? -8.873 3.253 -1.155 1.00 96.19 102 LEU A O 1
ATOM 800 N N . TRP A 1 103 ? -10.512 2.652 0.256 1.00 96.81 103 TRP A N 1
ATOM 801 C CA . TRP A 1 103 ? -11.588 2.872 -0.703 1.00 96.81 103 TRP A CA 1
ATOM 802 C C . TRP A 1 103 ? -11.676 4.347 -1.123 1.00 96.81 103 TRP A C 1
ATOM 804 O O . TRP A 1 103 ? -11.788 4.657 -2.307 1.00 96.81 103 TRP A O 1
ATOM 814 N N . GLN A 1 104 ? -11.537 5.285 -0.185 1.00 96.94 104 GLN A N 1
ATOM 815 C CA . GLN A 1 104 ? -11.485 6.716 -0.505 1.00 96.94 104 GLN A CA 1
ATOM 816 C C . GLN A 1 104 ? -10.270 7.080 -1.372 1.00 96.94 104 GLN A C 1
ATOM 818 O O . GLN A 1 104 ? -10.392 7.918 -2.268 1.00 96.94 104 GLN A O 1
ATOM 823 N N . LEU A 1 105 ? -9.110 6.453 -1.144 1.00 96.12 105 LEU A N 1
ATOM 824 C CA . LEU A 1 105 ? -7.936 6.614 -2.005 1.00 96.12 105 LEU A CA 1
ATOM 825 C C . LEU A 1 105 ? -8.233 6.150 -3.436 1.00 96.12 105 LEU A C 1
ATOM 827 O O . LEU A 1 105 ? -7.914 6.879 -4.374 1.00 96.12 105 LEU A O 1
ATOM 831 N N . GLU A 1 106 ? -8.857 4.982 -3.599 1.00 96.38 106 GLU A N 1
ATOM 832 C CA . GLU A 1 106 ? -9.266 4.458 -4.905 1.00 96.38 106 GLU A CA 1
ATOM 833 C C . GLU A 1 106 ? -10.201 5.428 -5.638 1.00 96.38 106 GLU A C 1
ATOM 835 O O . GLU A 1 106 ? -9.982 5.712 -6.812 1.00 96.38 106 GLU A O 1
ATOM 840 N N . GLN A 1 107 ? -11.193 5.998 -4.947 1.00 97.31 107 GLN A N 1
ATOM 841 C CA . GLN A 1 107 ? -12.118 6.966 -5.548 1.00 97.31 107 GLN A CA 1
ATOM 842 C C . GLN A 1 107 ? -11.433 8.288 -5.925 1.00 97.31 107 GLN A C 1
ATOM 844 O O . GLN A 1 107 ? -11.713 8.863 -6.977 1.00 97.31 107 GLN A O 1
ATOM 849 N N . ARG A 1 108 ? -10.538 8.789 -5.064 1.00 95.81 108 ARG A N 1
ATOM 850 C CA . ARG A 1 108 ? -9.843 10.071 -5.260 1.00 95.81 108 ARG A CA 1
ATOM 851 C C . ARG A 1 108 ? -8.800 10.000 -6.372 1.00 95.81 108 ARG A C 1
ATOM 853 O O . ARG A 1 108 ? -8.616 10.977 -7.095 1.00 95.81 108 ARG A O 1
ATOM 860 N N . ASP A 1 109 ? -8.091 8.880 -6.478 1.00 94.62 109 ASP A N 1
ATOM 861 C CA . ASP A 1 109 ? -6.986 8.699 -7.418 1.00 94.62 109 ASP A CA 1
ATOM 862 C C . ASP A 1 109 ? -6.947 7.267 -7.991 1.00 94.62 109 ASP A C 1
ATOM 864 O O . ASP A 1 109 ? -6.055 6.472 -7.661 1.00 94.62 109 ASP A O 1
ATOM 868 N N . PRO A 1 110 ? -7.891 6.925 -8.892 1.00 94.56 110 PRO A N 1
ATOM 869 C CA . PRO A 1 110 ? -8.018 5.566 -9.418 1.00 94.56 110 PRO A CA 1
ATOM 870 C C . PRO A 1 110 ? -6.765 5.094 -10.162 1.00 94.56 110 PRO A C 1
ATOM 872 O O . PRO A 1 110 ? -6.391 3.926 -10.100 1.00 94.56 110 PRO A O 1
ATOM 875 N N . ALA A 1 111 ? -6.081 6.003 -10.866 1.00 91.75 111 ALA A N 1
ATOM 876 C CA . ALA A 1 111 ? -4.890 5.669 -11.640 1.00 91.75 111 ALA A CA 1
ATOM 877 C C . ALA A 1 111 ? -3.698 5.313 -10.740 1.00 91.75 111 ALA A C 1
ATOM 879 O O . ALA A 1 111 ? -2.957 4.375 -11.047 1.00 91.75 111 ALA A O 1
ATOM 880 N N . PHE A 1 112 ? -3.499 6.046 -9.638 1.00 92.88 112 PHE A N 1
ATOM 881 C CA . PHE A 1 112 ? -2.500 5.677 -8.636 1.00 92.88 112 PHE A CA 1
ATOM 882 C C . PHE A 1 112 ? -2.852 4.340 -7.987 1.00 92.88 112 PHE A C 1
ATOM 884 O O . PHE A 1 112 ? -1.992 3.461 -7.920 1.00 92.88 112 PHE A O 1
ATOM 891 N N . PHE A 1 113 ? -4.103 4.175 -7.546 1.00 94.62 113 PHE A N 1
ATOM 892 C CA . PHE A 1 113 ? -4.544 2.959 -6.868 1.00 94.62 113 PHE A CA 1
ATOM 893 C C . PHE A 1 113 ? -4.376 1.725 -7.760 1.00 94.62 113 PHE A C 1
ATOM 895 O O . PHE A 1 113 ? -3.778 0.737 -7.342 1.00 94.62 113 PHE A O 1
ATOM 902 N N . GLN A 1 114 ? -4.776 1.815 -9.030 1.00 93.00 114 GLN A N 1
ATOM 903 C CA . GLN A 1 114 ? -4.593 0.741 -10.004 1.00 93.00 114 GLN A CA 1
ATOM 904 C C . GLN A 1 114 ? -3.115 0.390 -10.213 1.00 93.00 114 GLN A C 1
ATOM 906 O O . GLN A 1 114 ? -2.756 -0.787 -10.314 1.00 93.00 114 GLN A O 1
ATOM 911 N N . ALA A 1 115 ? -2.236 1.392 -10.278 1.00 92.25 115 ALA A N 1
ATOM 912 C CA . ALA A 1 115 ? -0.803 1.161 -10.414 1.00 92.25 115 ALA A CA 1
ATOM 913 C C . ALA A 1 115 ? -0.212 0.504 -9.153 1.00 92.25 115 ALA A C 1
ATOM 915 O O . ALA A 1 115 ? 0.579 -0.435 -9.274 1.00 92.25 115 ALA A O 1
ATOM 916 N N . LEU A 1 116 ? -0.624 0.949 -7.959 1.00 93.75 116 LEU A N 1
ATOM 917 C CA . LEU A 1 116 ? -0.249 0.353 -6.674 1.00 93.75 116 LEU A CA 1
ATOM 918 C C . LEU A 1 116 ? -0.679 -1.117 -6.610 1.00 93.75 116 LEU A C 1
ATOM 920 O O . LEU A 1 116 ? 0.155 -1.987 -6.358 1.00 93.75 116 LEU A O 1
ATOM 924 N N . TRP A 1 117 ? -1.948 -1.390 -6.915 1.00 93.12 117 TRP A N 1
ATOM 925 C CA . TRP A 1 117 ? -2.524 -2.731 -6.972 1.00 93.12 117 TRP A CA 1
ATOM 926 C C . TRP A 1 117 ? -1.771 -3.651 -7.934 1.00 93.12 117 TRP A C 1
ATOM 928 O O . TRP A 1 117 ? -1.394 -4.772 -7.581 1.00 93.12 117 TRP A O 1
ATOM 938 N N . THR A 1 118 ? -1.516 -3.166 -9.151 1.00 91.94 118 THR A N 1
ATOM 939 C CA . THR A 1 118 ? -0.819 -3.928 -10.195 1.00 91.94 118 THR A CA 1
ATOM 940 C C . THR A 1 118 ? 0.595 -4.289 -9.751 1.00 91.94 118 THR A C 1
ATOM 942 O O . THR A 1 118 ? 1.015 -5.440 -9.885 1.00 91.94 118 THR A O 1
ATOM 945 N N . LEU A 1 119 ? 1.328 -3.327 -9.185 1.00 92.31 119 LEU A N 1
ATOM 946 C CA . LEU A 1 119 ? 2.692 -3.554 -8.720 1.00 92.31 119 LEU A CA 1
ATOM 947 C C . LEU A 1 119 ? 2.742 -4.490 -7.507 1.00 92.31 119 LEU A C 1
ATOM 949 O O . LEU A 1 119 ? 3.622 -5.352 -7.443 1.00 92.31 119 LEU A O 1
ATOM 953 N N . ALA A 1 120 ? 1.798 -4.354 -6.572 1.00 93.12 120 ALA A N 1
ATOM 954 C CA . ALA A 1 120 ? 1.662 -5.236 -5.417 1.00 93.12 120 ALA A CA 1
ATOM 955 C C . ALA A 1 120 ? 1.462 -6.691 -5.860 1.00 93.12 120 ALA A C 1
ATOM 957 O O . ALA A 1 120 ? 2.251 -7.563 -5.490 1.00 93.12 120 ALA A O 1
ATOM 958 N N . ASN A 1 121 ? 0.486 -6.936 -6.740 1.00 91.75 121 ASN A N 1
ATOM 959 C CA . ASN A 1 121 ? 0.202 -8.266 -7.279 1.00 91.75 121 ASN A CA 1
ATOM 960 C C . ASN A 1 121 ? 1.382 -8.835 -8.069 1.00 91.75 121 ASN A C 1
ATOM 962 O O . ASN A 1 121 ? 1.768 -9.986 -7.863 1.00 91.75 121 ASN A O 1
ATOM 966 N N . HIS A 1 122 ? 2.001 -8.033 -8.941 1.00 90.50 122 HIS A N 1
ATOM 967 C CA . HIS A 1 122 ? 3.179 -8.473 -9.686 1.00 90.50 122 HIS A CA 1
ATOM 968 C C . HIS A 1 122 ? 4.304 -8.918 -8.743 1.00 90.50 122 HIS A C 1
ATOM 970 O O . HIS A 1 122 ? 4.867 -9.998 -8.914 1.00 90.50 122 HIS A O 1
ATOM 976 N N . SER A 1 123 ? 4.592 -8.111 -7.720 1.00 90.00 123 SER A N 1
ATOM 977 C CA . SER A 1 123 ? 5.631 -8.405 -6.728 1.00 90.00 123 SER A CA 1
ATOM 978 C C . SER A 1 123 ? 5.305 -9.670 -5.929 1.00 90.00 123 SER A C 1
ATOM 980 O O . SER A 1 123 ? 6.193 -10.483 -5.674 1.00 90.00 123 SER A O 1
ATOM 982 N N . TYR A 1 124 ? 4.030 -9.877 -5.593 1.00 91.38 124 TYR A N 1
ATOM 983 C CA . TYR A 1 124 ? 3.549 -11.042 -4.852 1.00 91.38 124 TYR A CA 1
ATOM 984 C C . TYR A 1 124 ? 3.731 -12.341 -5.623 1.00 91.38 124 TYR A C 1
ATOM 986 O O . TYR A 1 124 ? 4.427 -13.250 -5.162 1.00 91.38 124 TYR A O 1
ATOM 994 N N . TYR A 1 125 ? 3.199 -12.409 -6.841 1.00 88.75 125 TYR A N 1
ATOM 995 C CA . TYR A 1 125 ? 3.316 -13.612 -7.657 1.00 88.75 125 TYR A CA 1
ATOM 996 C C . TYR A 1 125 ? 4.749 -13.860 -8.137 1.00 88.75 125 TYR A C 1
ATOM 998 O O . TYR A 1 125 ? 5.168 -15.015 -8.217 1.00 88.75 125 TYR A O 1
ATOM 1006 N N . ALA A 1 126 ? 5.545 -12.811 -8.379 1.00 88.12 126 ALA A N 1
ATOM 1007 C CA . ALA A 1 126 ? 6.974 -12.965 -8.651 1.00 88.12 126 ALA A CA 1
ATOM 1008 C C . ALA A 1 126 ? 7.700 -13.625 -7.466 1.00 88.12 126 ALA A C 1
ATOM 1010 O O . ALA A 1 126 ? 8.483 -14.562 -7.654 1.00 88.12 126 ALA A O 1
ATOM 1011 N N . ARG A 1 127 ? 7.403 -13.189 -6.235 1.00 87.81 127 ARG A N 1
ATOM 1012 C CA . ARG A 1 127 ? 7.983 -13.753 -5.011 1.00 87.81 127 ARG A CA 1
ATOM 1013 C C . ARG A 1 127 ? 7.549 -15.199 -4.775 1.00 87.81 127 ARG A C 1
ATOM 1015 O O . ARG A 1 127 ? 8.403 -16.038 -4.480 1.00 87.81 127 ARG A O 1
ATOM 1022 N N . LEU A 1 128 ? 6.266 -15.510 -4.956 1.00 86.69 128 LEU A N 1
ATOM 1023 C CA . LEU A 1 128 ? 5.752 -16.879 -4.860 1.00 86.69 128 LEU A CA 1
ATOM 1024 C C . LEU A 1 128 ? 6.392 -17.809 -5.896 1.00 86.69 128 LEU A C 1
ATOM 1026 O O . LEU A 1 128 ? 6.842 -18.898 -5.543 1.00 86.69 128 LEU A O 1
ATOM 1030 N N . ALA A 1 129 ? 6.519 -17.367 -7.150 1.00 85.88 129 ALA A N 1
ATOM 1031 C CA . ALA A 1 129 ? 7.162 -18.150 -8.201 1.00 85.88 129 ALA A CA 1
ATOM 1032 C C . ALA A 1 129 ? 8.635 -18.459 -7.877 1.00 85.88 129 ALA A C 1
ATOM 1034 O O . ALA A 1 129 ? 9.105 -19.571 -8.121 1.00 85.88 129 ALA A O 1
ATOM 1035 N N . MET A 1 130 ? 9.368 -17.503 -7.293 1.00 84.00 130 MET A N 1
ATOM 1036 C CA . MET A 1 130 ? 10.743 -17.737 -6.838 1.00 84.00 130 MET A CA 1
ATOM 1037 C C . MET A 1 130 ? 10.810 -18.751 -5.690 1.00 84.00 130 MET A C 1
ATOM 1039 O O . MET A 1 130 ? 11.672 -19.628 -5.708 1.00 84.00 130 MET A O 1
ATOM 1043 N N . ARG A 1 131 ? 9.883 -18.680 -4.726 1.00 79.94 131 ARG A N 1
ATOM 1044 C CA . ARG A 1 131 ? 9.801 -19.641 -3.615 1.00 79.94 131 ARG A CA 1
ATOM 1045 C C . ARG A 1 131 ? 9.490 -21.056 -4.110 1.00 79.94 131 ARG A C 1
ATOM 1047 O O . ARG A 1 131 ? 10.178 -21.988 -3.710 1.00 79.94 131 ARG A O 1
ATOM 1054 N N . GLY A 1 132 ? 8.530 -21.200 -5.026 1.00 72.81 132 GLY A N 1
ATOM 1055 C CA . GLY A 1 132 ? 8.170 -22.490 -5.625 1.00 72.81 132 GLY A CA 1
ATOM 1056 C C . GLY A 1 132 ? 9.311 -23.131 -6.425 1.00 72.81 132 GLY A C 1
ATOM 1057 O O . GLY A 1 132 ? 9.490 -24.346 -6.388 1.00 72.81 132 GLY A O 1
ATOM 1058 N N . ARG A 1 133 ? 10.138 -22.321 -7.103 1.00 65.56 133 ARG A N 1
ATOM 1059 C CA . ARG A 1 133 ? 11.350 -22.802 -7.792 1.00 65.56 133 ARG A CA 1
ATOM 1060 C C . ARG A 1 133 ? 12.445 -23.250 -6.829 1.00 65.56 133 ARG A C 1
ATOM 1062 O O . ARG A 1 133 ? 13.137 -24.211 -7.132 1.00 65.56 133 ARG A O 1
ATOM 1069 N N . ALA A 1 134 ? 12.602 -22.577 -5.691 1.00 66.69 134 ALA A N 1
ATOM 1070 C CA . ALA A 1 134 ? 13.573 -22.968 -4.670 1.00 66.69 134 ALA A CA 1
ATOM 1071 C C . ALA A 1 134 ? 13.176 -24.267 -3.945 1.00 66.69 134 ALA A C 1
ATOM 1073 O O . ALA A 1 134 ? 14.046 -24.996 -3.480 1.00 66.69 134 ALA A O 1
ATOM 1074 N N . SER A 1 135 ? 11.874 -24.561 -3.857 1.00 57.72 135 SER A N 1
ATOM 1075 C CA . SER A 1 135 ? 11.352 -25.800 -3.270 1.00 57.72 135 SER A CA 1
ATOM 1076 C C . SER A 1 135 ? 11.234 -26.961 -4.261 1.00 57.72 135 SER A C 1
ATOM 1078 O O . SER A 1 135 ? 10.996 -28.090 -3.840 1.00 57.72 135 SER A O 1
ATOM 1080 N N . ALA A 1 136 ? 11.362 -26.707 -5.567 1.00 48.91 136 ALA A N 1
ATOM 1081 C CA . ALA A 1 136 ? 11.336 -27.763 -6.569 1.00 48.91 136 ALA A CA 1
ATOM 1082 C C . ALA A 1 136 ? 12.650 -28.565 -6.499 1.00 48.91 136 ALA A C 1
ATOM 1084 O O . ALA A 1 136 ? 13.726 -27.961 -6.562 1.00 48.91 136 ALA A O 1
ATOM 1085 N N . PRO A 1 137 ? 12.606 -29.907 -6.379 1.00 53.16 137 PRO A N 1
ATOM 1086 C CA . PRO A 1 137 ? 13.813 -30.713 -6.491 1.00 53.16 137 PRO A CA 1
ATOM 1087 C C . PRO A 1 137 ? 14.460 -30.447 -7.853 1.00 53.16 137 PRO A C 1
ATOM 1089 O O . PRO A 1 137 ? 13.764 -30.340 -8.867 1.00 53.16 137 PRO A O 1
ATOM 1092 N N . ALA A 1 138 ? 15.790 -30.306 -7.866 1.00 53.91 138 ALA A N 1
ATOM 1093 C CA . ALA A 1 138 ? 16.553 -30.115 -9.094 1.00 53.91 138 ALA A CA 1
ATOM 1094 C C . ALA A 1 138 ? 16.123 -31.167 -10.134 1.00 53.91 138 ALA A C 1
ATOM 1096 O O . ALA A 1 138 ? 15.966 -32.336 -9.760 1.00 53.91 138 ALA A O 1
ATOM 1097 N N . PRO A 1 139 ? 15.908 -30.792 -11.410 1.00 55.84 139 PRO A N 1
ATOM 1098 C CA . PRO A 1 139 ? 15.575 -31.774 -12.428 1.00 55.84 139 PRO A CA 1
ATOM 1099 C C . PRO A 1 139 ? 16.681 -32.828 -12.429 1.00 55.84 139 PRO A C 1
ATOM 1101 O O . PRO A 1 139 ? 17.855 -32.489 -12.580 1.00 55.84 139 PRO A O 1
ATOM 1104 N N . LEU A 1 140 ? 16.297 -34.085 -12.187 1.00 50.44 140 LEU A N 1
ATOM 1105 C CA . LEU A 1 140 ? 17.176 -35.245 -12.270 1.00 50.44 140 LEU A CA 1
ATOM 1106 C C . LEU A 1 140 ? 17.940 -35.146 -13.590 1.00 50.44 140 LEU A C 1
ATOM 1108 O O . LEU A 1 140 ? 17.343 -35.272 -14.660 1.00 50.44 140 LEU A O 1
ATOM 1112 N N . SER A 1 141 ? 19.242 -34.868 -13.506 1.00 55.84 141 SER A N 1
ATOM 1113 C CA . SER A 1 141 ? 20.140 -34.920 -14.650 1.00 55.84 141 SER A CA 1
ATOM 1114 C C . SER A 1 141 ? 19.921 -36.261 -15.339 1.00 55.84 141 SER A C 1
ATOM 1116 O O . SER A 1 141 ? 20.138 -37.311 -14.731 1.00 55.84 141 SER A O 1
ATOM 1118 N N . ALA A 1 142 ? 19.432 -36.225 -16.579 1.00 55.75 142 ALA A N 1
ATOM 1119 C CA . ALA A 1 142 ? 19.271 -37.426 -17.381 1.00 55.75 142 ALA A CA 1
ATOM 1120 C C . ALA A 1 142 ? 20.615 -38.176 -17.411 1.00 55.75 142 ALA A C 1
ATOM 1122 O O . ALA A 1 142 ? 21.656 -37.526 -17.578 1.00 55.75 142 ALA A O 1
ATOM 1123 N N . PRO A 1 143 ? 20.633 -39.507 -17.217 1.00 47.00 143 PRO A N 1
ATOM 1124 C CA . PRO A 1 143 ? 21.877 -40.254 -17.270 1.00 47.00 143 PRO A CA 1
ATOM 1125 C C . PRO A 1 143 ? 22.508 -40.039 -18.645 1.00 47.00 143 PRO A C 1
ATOM 1127 O O . PRO A 1 143 ? 21.835 -40.137 -19.673 1.00 47.00 143 PRO A O 1
ATOM 1130 N N . ALA A 1 144 ? 23.797 -39.692 -18.642 1.00 53.22 144 ALA A N 1
ATOM 1131 C CA . ALA A 1 144 ? 24.588 -39.543 -19.850 1.00 53.22 144 ALA A CA 1
ATOM 1132 C C . ALA A 1 144 ? 24.405 -40.794 -20.716 1.00 53.22 144 ALA A C 1
ATOM 1134 O O . ALA A 1 144 ? 24.637 -41.912 -20.253 1.00 53.22 144 ALA A O 1
ATOM 1135 N N . SER A 1 145 ? 23.945 -40.587 -21.951 1.00 52.50 145 SER A N 1
ATOM 1136 C CA . SER A 1 145 ? 23.796 -41.642 -22.950 1.00 52.50 145 SER A CA 1
ATOM 1137 C C . SER A 1 145 ? 25.080 -42.468 -23.000 1.00 52.50 145 SER A C 1
ATOM 1139 O O . SER A 1 145 ? 26.150 -41.936 -23.300 1.00 52.50 145 SER A O 1
ATOM 1141 N N . ALA A 1 146 ? 24.975 -43.755 -22.671 1.00 57.59 146 ALA A N 1
ATOM 1142 C CA . ALA A 1 146 ? 26.072 -44.695 -22.826 1.00 57.59 146 ALA A CA 1
ATOM 1143 C C . ALA A 1 146 ? 26.493 -44.738 -24.309 1.00 57.59 146 ALA A C 1
ATOM 1145 O O . ALA A 1 146 ? 25.620 -44.744 -25.184 1.00 57.59 146 ALA A O 1
ATOM 1146 N N . PRO A 1 147 ? 27.799 -44.751 -24.623 1.00 53.56 147 PRO A N 1
ATOM 1147 C CA . PRO A 1 147 ? 28.247 -44.860 -26.002 1.00 53.56 147 PRO A CA 1
ATOM 11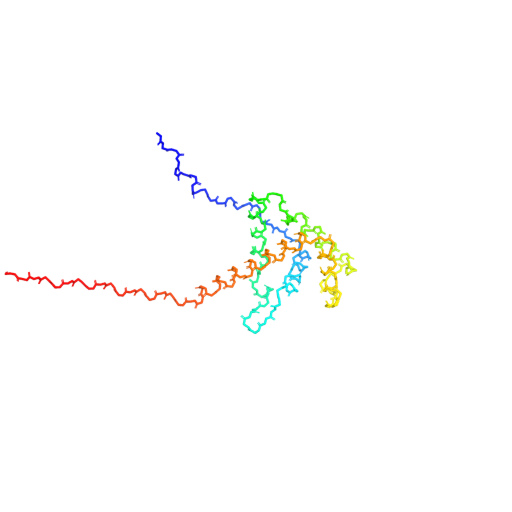48 C C . PRO A 1 147 ? 27.884 -46.242 -26.564 1.00 53.56 147 PRO A C 1
ATOM 1150 O O . PRO A 1 147 ? 28.017 -47.262 -25.887 1.00 53.56 147 PRO A O 1
ATOM 1153 N N . ALA A 1 148 ? 27.396 -46.250 -27.806 1.00 58.00 148 ALA A N 1
ATOM 1154 C CA . ALA A 1 148 ? 27.026 -47.448 -28.555 1.00 58.00 148 ALA A CA 1
ATOM 1155 C C . ALA A 1 148 ? 28.225 -48.406 -28.738 1.00 58.00 148 ALA A C 1
ATOM 1157 O O . ALA A 1 148 ? 29.362 -47.936 -28.847 1.00 58.00 148 ALA A O 1
ATOM 1158 N N . PRO A 1 149 ? 28.002 -49.734 -28.801 1.00 55.16 149 PRO A N 1
ATOM 1159 C CA . PRO A 1 149 ? 29.088 -50.690 -28.965 1.00 55.16 149 PRO A CA 1
ATOM 1160 C C . PRO A 1 149 ? 29.706 -50.570 -30.363 1.00 55.16 149 PRO A C 1
ATOM 1162 O O . PRO A 1 149 ? 29.004 -50.433 -31.367 1.00 55.16 149 PRO A O 1
ATOM 1165 N N . ALA A 1 150 ? 31.037 -50.619 -30.408 1.00 51.59 150 ALA A N 1
ATOM 1166 C CA . ALA A 1 150 ? 31.811 -50.656 -31.639 1.00 51.59 150 ALA A CA 1
ATOM 1167 C C . ALA A 1 150 ? 31.521 -51.956 -32.405 1.00 51.59 150 ALA A C 1
ATOM 1169 O O . ALA A 1 150 ? 31.589 -53.047 -31.843 1.00 51.59 150 ALA A O 1
ATOM 1170 N N . ALA A 1 151 ? 31.198 -51.827 -33.691 1.00 51.25 151 ALA A N 1
ATOM 1171 C CA . ALA A 1 151 ? 31.104 -52.951 -34.608 1.00 51.25 151 ALA A CA 1
ATOM 1172 C C . ALA A 1 151 ? 32.521 -53.406 -34.998 1.00 51.25 151 ALA A C 1
ATOM 1174 O O . ALA A 1 151 ? 33.225 -52.686 -35.708 1.00 51.25 151 ALA A O 1
ATOM 1175 N N . GLU A 1 152 ? 32.931 -54.585 -34.529 1.00 45.81 152 GLU A N 1
ATOM 1176 C CA . GLU A 1 152 ? 34.090 -55.305 -35.066 1.00 45.81 152 GLU A CA 1
ATOM 1177 C C . GLU A 1 152 ? 33.772 -55.838 -36.474 1.00 45.81 152 GLU A C 1
ATOM 1179 O O . GLU A 1 152 ? 32.672 -56.333 -36.740 1.00 45.81 152 GLU A O 1
ATOM 1184 N N . ARG A 1 153 ? 34.745 -55.700 -37.376 1.00 50.41 153 ARG A N 1
ATOM 1185 C CA . ARG A 1 153 ? 34.824 -56.361 -38.682 1.00 50.41 153 ARG A CA 1
ATOM 1186 C C . ARG A 1 153 ? 35.992 -57.327 -38.667 1.00 50.41 153 ARG A C 1
ATOM 1188 O O . ARG A 1 153 ? 37.030 -56.938 -38.088 1.00 50.41 153 ARG A O 1
#

Radius of gyration: 22.88 Å; chains: 1; bounding box: 48×68×53 Å

Secondary structure (DSSP, 8-state):
---SSGGG-S----PSP-PPPHHHHHHHHHHHHHHS--BTTB--GGGGTHHHHHHHHHHHHHHH-TT-S--HHHHHHHHHHHHHHTTT-TTTS-HHHHHHHHHHHHHH-HHHHHHHHHHHHHHHHHHHHHHHHHHSPPP--PPPPPPPPP---

pLDDT: mean 79.64, std 17.64, range [42.81, 97.38]

Foldseek 3Di:
DPDPPPPVPDDPPPPDQLDDDPQLQLLLLVVLQVLDPADPVADGCVVLVLVSLLSVVLVVVCVVCVPALRHSVVSVVVSQVCCVQQVNHLNPRDPVSVVVSLVVVCVVCVRNNVVSSVSSVVSRVVSVVVVVVVPDDDPPDDPDDDDDDDDDD

Sequence (153 aa):
MSELILSAMLPRRQGPVVELSAEERATLITILDLLIPADGDFPPPSSLHLIDEFLRYLRAEAFRYPSLSLSLPRLRAVLRDLNLAADGNFCEASPELQQTILWQLEQRDPAFFQALWTLANHSYYARLAMRGRASAPAPLSAPASAPAPAAER

Organism: NCBI:txid2045279